Protein AF-A0A154IDS7-F1 (afdb_monomer_lite)

Secondary structure (DSSP, 8-state):
-PPPPHHHHHHHHHHHHHHHHHHHHHHHHHHHHHHTT--GGGGGSGGGGHHHHHHHHHHHHHHHHHHHHHHHSS-HHHHHHHHHHHHH--

Foldseek 3Di:
DPDQDPVLVVLVVVLVVQLVVLVVVLVVVVVVCVVVVPPPVVCVDPVSCVSVVVNVVSVVLNCQQVVCCVPPVHGPVVVVVVVVVVVVVD

pLDDT: mean 84.56, std 9.56, range [45.62, 95.94]

Structure (mmCIF, N/CA/C/O backbone):
data_AF-A0A154IDS7-F1
#
_entry.id   AF-A0A154IDS7-F1
#
loop_
_atom_site.group_PDB
_atom_site.id
_atom_site.type_symbol
_atom_site.label_atom_id
_atom_site.label_alt_id
_atom_site.label_comp_id
_atom_site.label_asym_id
_atom_site.label_entity_id
_atom_site.label_seq_id
_atom_site.pdbx_PDB_ins_code
_atom_site.Cartn_x
_atom_site.Cartn_y
_atom_site.Cartn_z
_atom_site.occupancy
_atom_site.B_iso_or_equiv
_atom_site.auth_seq_id
_atom_site.auth_comp_id
_atom_site.auth_asym_id
_atom_site.auth_atom_id
_atom_site.pdbx_PDB_model_num
ATOM 1 N N . MET A 1 1 ? 0.449 -8.631 24.730 1.00 45.62 1 MET A N 1
ATOM 2 C CA . MET A 1 1 ? 0.295 -7.726 23.567 1.00 45.62 1 MET A CA 1
ATOM 3 C C . MET A 1 1 ? -1.191 -7.456 23.389 1.00 45.62 1 MET A C 1
ATOM 5 O O . MET A 1 1 ? -1.942 -8.421 23.316 1.00 45.62 1 MET A O 1
ATOM 9 N N . LYS A 1 2 ? -1.641 -6.194 23.430 1.00 58.28 2 LYS A N 1
ATOM 10 C CA . LYS A 1 2 ? -3.061 -5.872 23.198 1.00 58.28 2 LYS A CA 1
ATOM 11 C C . LYS A 1 2 ? -3.408 -6.299 21.769 1.00 58.28 2 LYS A C 1
ATOM 13 O O . LYS A 1 2 ? -2.718 -5.883 20.844 1.00 58.28 2 LYS A O 1
ATOM 18 N N . LYS A 1 3 ? -4.405 -7.174 21.604 1.00 68.69 3 LYS A N 1
ATOM 19 C CA . LYS A 1 3 ? -4.891 -7.567 20.277 1.00 68.69 3 LYS A CA 1
ATOM 20 C C . LYS A 1 3 ? -5.432 -6.312 19.595 1.00 68.69 3 LYS A C 1
ATOM 22 O O . LYS A 1 3 ? -6.218 -5.589 20.204 1.00 68.69 3 LYS A O 1
ATOM 27 N N . LEU A 1 4 ? -4.969 -6.041 18.377 1.00 70.19 4 LEU A N 1
ATOM 28 C CA . LEU A 1 4 ? -5.587 -5.025 17.533 1.00 70.19 4 LEU A CA 1
ATOM 29 C C . LEU A 1 4 ? -7.062 -5.404 17.316 1.00 70.19 4 LEU A C 1
ATOM 31 O O . LEU A 1 4 ? -7.362 -6.603 17.249 1.00 70.19 4 LEU A O 1
ATOM 35 N N . PRO A 1 5 ? -7.975 -4.425 17.204 1.00 80.06 5 PRO A N 1
ATOM 36 C CA . PRO A 1 5 ? -9.324 -4.689 16.721 1.00 80.06 5 PRO A CA 1
ATOM 37 C C . PRO A 1 5 ? -9.255 -5.464 15.399 1.00 80.06 5 PRO A C 1
ATOM 39 O O . PRO A 1 5 ? -8.359 -5.217 14.590 1.00 80.06 5 PRO A O 1
ATOM 42 N N . GLY A 1 6 ? -10.175 -6.411 15.190 1.00 80.06 6 GLY A N 1
ATOM 43 C CA . GLY A 1 6 ? -10.129 -7.322 14.037 1.00 80.06 6 GLY A CA 1
ATOM 44 C C . GLY A 1 6 ? -10.064 -6.596 12.688 1.00 80.06 6 GLY A C 1
ATOM 45 O O . GLY A 1 6 ? -9.336 -7.019 11.799 1.00 80.06 6 GLY A O 1
ATOM 46 N N . GLU A 1 7 ? -10.748 -5.460 12.583 1.00 82.00 7 GLU A N 1
ATOM 47 C CA . GLU A 1 7 ? -10.733 -4.539 11.441 1.00 82.00 7 GLU A CA 1
ATOM 48 C C . GLU A 1 7 ? -9.351 -3.927 11.180 1.00 82.00 7 GLU A C 1
ATOM 50 O O . GLU A 1 7 ? -8.796 -4.077 10.095 1.00 82.00 7 GLU A O 1
ATOM 55 N N . VAL A 1 8 ? -8.739 -3.316 12.196 1.00 83.25 8 VAL A N 1
ATOM 56 C CA . VAL A 1 8 ? -7.398 -2.721 12.085 1.00 83.25 8 VAL A CA 1
ATOM 57 C C . VAL A 1 8 ? -6.372 -3.793 11.714 1.00 83.25 8 VAL A C 1
ATOM 59 O O . VAL A 1 8 ? -5.501 -3.574 10.874 1.00 83.25 8 VAL A O 1
ATOM 62 N N . TYR A 1 9 ? -6.494 -4.984 12.307 1.00 87.19 9 TYR A N 1
ATOM 63 C CA . TYR A 1 9 ? -5.658 -6.128 11.957 1.00 87.19 9 TYR A CA 1
ATOM 64 C C . TYR A 1 9 ? -5.850 -6.560 10.496 1.00 87.19 9 TYR A C 1
ATOM 66 O O . TYR A 1 9 ? -4.861 -6.796 9.804 1.00 87.19 9 TYR A O 1
ATOM 74 N N . PHE A 1 10 ? -7.092 -6.615 10.007 1.00 88.50 10 PHE A N 1
ATOM 75 C CA . PHE A 1 10 ? -7.394 -6.935 8.612 1.00 88.50 10 PHE A CA 1
ATOM 76 C C . PHE A 1 10 ? -6.706 -5.965 7.646 1.00 88.50 10 PHE A C 1
ATOM 78 O O . PHE A 1 10 ? -6.028 -6.421 6.728 1.00 88.50 10 PHE A O 1
ATOM 85 N N . PHE A 1 11 ? -6.801 -4.652 7.875 1.00 88.00 11 PHE A N 1
ATOM 86 C CA . PHE A 1 11 ? -6.160 -3.665 6.999 1.00 88.00 11 PHE A CA 1
ATOM 87 C C . PHE A 1 11 ? -4.633 -3.723 7.055 1.00 88.00 11 PHE A C 1
ATOM 89 O O . PHE A 1 11 ? -3.988 -3.599 6.015 1.00 88.00 11 PHE A O 1
ATOM 96 N N . VAL A 1 12 ? -4.043 -3.980 8.228 1.00 89.62 12 VAL A N 1
ATOM 97 C CA . VAL A 1 12 ? -2.593 -4.213 8.352 1.00 89.62 12 VAL A CA 1
ATOM 98 C C . VAL A 1 12 ? -2.170 -5.427 7.522 1.00 89.62 12 VAL A C 1
ATOM 100 O O . VAL A 1 12 ? -1.209 -5.348 6.757 1.00 89.62 12 VAL A O 1
ATOM 103 N N . VAL A 1 13 ? -2.888 -6.546 7.641 1.00 92.88 13 VAL A N 1
ATOM 104 C CA . VAL A 1 13 ? -2.577 -7.779 6.902 1.00 92.88 13 VAL A CA 1
ATOM 105 C C . VAL A 1 13 ? -2.795 -7.595 5.402 1.00 92.88 13 VAL A C 1
ATOM 107 O O . VAL A 1 13 ? -1.926 -7.971 4.618 1.00 92.88 13 VAL A O 1
ATOM 110 N N . ALA A 1 14 ? -3.905 -6.981 4.989 1.00 92.00 14 ALA A N 1
ATOM 111 C CA . ALA A 1 14 ? -4.186 -6.689 3.588 1.00 92.00 14 ALA A CA 1
ATOM 112 C C . ALA A 1 14 ? -3.098 -5.792 2.985 1.00 92.00 14 ALA A C 1
ATOM 114 O O . ALA A 1 14 ? -2.560 -6.092 1.920 1.00 92.00 14 ALA A O 1
ATOM 115 N N . TRP A 1 15 ? -2.699 -4.735 3.693 1.00 94.56 15 TRP A N 1
ATOM 116 C CA . TRP A 1 15 ? -1.613 -3.876 3.240 1.00 94.56 15 TRP A CA 1
ATOM 117 C C . TRP A 1 15 ? -0.304 -4.658 3.077 1.00 94.56 15 TRP A C 1
ATOM 119 O O . TRP A 1 15 ? 0.323 -4.572 2.025 1.00 94.56 15 TRP A O 1
ATOM 129 N N . LEU A 1 16 ? 0.078 -5.479 4.063 1.00 93.50 16 LEU A N 1
ATOM 130 C CA . LEU A 1 16 ? 1.306 -6.284 4.009 1.00 93.50 16 LEU A CA 1
ATOM 131 C C . LEU A 1 16 ? 1.298 -7.331 2.887 1.00 93.50 16 LEU A C 1
ATOM 133 O O . LEU A 1 16 ? 2.347 -7.601 2.303 1.00 93.50 16 LEU A O 1
ATOM 137 N N . LEU A 1 17 ? 0.140 -7.917 2.585 1.00 94.81 17 LEU A N 1
ATOM 138 C CA . LEU A 1 17 ? 0.001 -8.926 1.535 1.00 94.81 17 LEU A CA 1
ATOM 139 C C . LEU A 1 17 ? 0.025 -8.328 0.129 1.00 94.81 17 LEU A C 1
ATOM 141 O O . LEU A 1 17 ? 0.511 -8.984 -0.788 1.00 94.81 17 LEU A O 1
ATOM 145 N N . PHE A 1 18 ? -0.494 -7.114 -0.059 1.00 93.75 18 PHE A N 1
ATOM 146 C CA . PHE A 1 18 ? -0.691 -6.557 -1.398 1.00 93.75 18 PHE A CA 1
ATOM 147 C C . PHE A 1 18 ? 0.269 -5.416 -1.734 1.00 93.75 18 PHE A C 1
ATOM 149 O O . PHE A 1 18 ? 0.807 -5.397 -2.840 1.00 93.75 18 PHE A O 1
ATOM 156 N N . ALA A 1 19 ? 0.539 -4.483 -0.817 1.00 93.62 19 ALA A N 1
ATOM 157 C CA . ALA A 1 19 ? 1.305 -3.286 -1.157 1.00 93.62 19 ALA A CA 1
ATOM 158 C C . ALA A 1 19 ? 2.781 -3.578 -1.512 1.00 93.62 19 ALA A C 1
ATOM 160 O O . ALA A 1 19 ? 3.219 -3.131 -2.577 1.00 93.62 19 ALA A O 1
ATOM 161 N N . PRO A 1 20 ? 3.555 -4.358 -0.725 1.00 93.75 20 PRO A N 1
ATOM 162 C CA . PRO A 1 20 ? 4.939 -4.669 -1.083 1.00 93.75 20 PRO A CA 1
ATOM 163 C C . PRO A 1 20 ? 5.070 -5.491 -2.378 1.00 93.75 20 PRO A C 1
ATOM 165 O O . PRO A 1 20 ? 5.871 -5.101 -3.232 1.00 93.75 20 PRO A O 1
ATOM 168 N N . PRO A 1 21 ? 4.291 -6.571 -2.607 1.00 95.25 21 PRO A N 1
ATOM 169 C CA . PRO A 1 21 ? 4.363 -7.306 -3.870 1.00 95.25 21 PRO A CA 1
ATOM 170 C C . PRO A 1 21 ? 3.969 -6.468 -5.088 1.00 95.25 21 PRO A C 1
ATOM 172 O O . PRO A 1 21 ? 4.632 -6.564 -6.120 1.00 95.25 21 PRO A O 1
ATOM 175 N N . LEU A 1 22 ? 2.948 -5.609 -4.975 1.00 94.69 22 LEU A N 1
ATOM 176 C CA . LEU A 1 22 ? 2.559 -4.700 -6.060 1.00 94.69 22 LEU A CA 1
ATOM 177 C C . LEU A 1 22 ? 3.653 -3.678 -6.374 1.00 94.69 22 LEU A C 1
ATOM 179 O O . LEU A 1 22 ? 3.881 -3.371 -7.544 1.00 94.69 22 LEU A O 1
ATOM 183 N N . LEU A 1 23 ? 4.365 -3.188 -5.358 1.00 93.62 23 LEU A N 1
ATOM 184 C CA . LEU A 1 23 ? 5.489 -2.276 -5.557 1.00 93.62 23 LEU A CA 1
ATOM 185 C C . LEU A 1 23 ? 6.632 -2.967 -6.311 1.00 93.62 23 LEU A C 1
ATOM 187 O O . LEU A 1 23 ? 7.169 -2.411 -7.270 1.00 93.62 23 LEU A O 1
ATOM 191 N N . VAL A 1 24 ? 6.975 -4.197 -5.915 1.00 95.94 24 VAL A N 1
ATOM 192 C CA . VAL A 1 24 ? 7.986 -5.006 -6.613 1.00 95.94 24 VAL A CA 1
ATOM 193 C C . VAL A 1 24 ? 7.556 -5.273 -8.055 1.00 95.94 24 VAL A C 1
ATOM 195 O O . VAL A 1 24 ? 8.341 -5.050 -8.976 1.00 95.94 24 VAL A O 1
ATOM 198 N N . TYR A 1 25 ? 6.305 -5.684 -8.265 1.00 94.19 25 TYR A N 1
ATOM 199 C CA . TYR A 1 25 ? 5.728 -5.900 -9.591 1.00 94.19 25 TYR A CA 1
ATOM 200 C C . TYR A 1 25 ? 5.827 -4.649 -10.476 1.00 94.19 25 TYR A C 1
ATOM 202 O O . TYR A 1 25 ? 6.240 -4.741 -11.634 1.00 94.19 25 TYR A O 1
ATOM 210 N N . PHE A 1 26 ? 5.500 -3.473 -9.939 1.00 93.31 26 PHE A N 1
ATOM 211 C CA . PHE A 1 26 ? 5.572 -2.211 -10.672 1.00 93.31 26 PHE A CA 1
ATOM 212 C C . PHE A 1 26 ? 7.010 -1.876 -11.098 1.00 93.31 26 PHE A C 1
ATOM 214 O O . PHE A 1 26 ? 7.265 -1.586 -12.267 1.00 93.31 26 PHE A O 1
ATOM 221 N N . ILE A 1 27 ? 7.977 -2.007 -10.182 1.00 93.56 27 ILE A N 1
ATOM 222 C CA . ILE A 1 27 ? 9.400 -1.769 -10.476 1.00 93.56 27 ILE A CA 1
ATOM 223 C C . ILE A 1 27 ? 9.919 -2.750 -11.537 1.00 93.56 27 ILE A C 1
ATOM 225 O O . ILE A 1 27 ? 10.662 -2.349 -12.437 1.00 93.56 27 ILE A O 1
ATOM 229 N N . LEU A 1 28 ? 9.535 -4.028 -11.454 1.00 94.12 28 LEU A N 1
ATOM 230 C CA . LEU A 1 28 ? 9.931 -5.041 -12.434 1.00 94.12 28 LEU A CA 1
ATOM 231 C C . LEU A 1 28 ? 9.369 -4.744 -13.827 1.00 94.12 28 LEU A C 1
ATOM 233 O O . LEU A 1 28 ? 10.103 -4.885 -14.802 1.00 94.12 28 LEU A O 1
ATOM 237 N N . ASN A 1 29 ? 8.124 -4.270 -13.928 1.00 90.25 29 ASN A N 1
ATOM 238 C CA . ASN A 1 29 ? 7.545 -3.857 -15.209 1.00 90.25 29 ASN A CA 1
ATOM 239 C C . ASN A 1 29 ? 8.298 -2.679 -15.833 1.00 90.25 29 ASN A C 1
ATOM 241 O O . ASN A 1 29 ? 8.619 -2.724 -17.019 1.00 90.25 29 ASN A O 1
ATOM 245 N N . ILE A 1 30 ? 8.656 -1.661 -15.042 1.00 89.94 30 ILE A N 1
ATOM 246 C CA . ILE A 1 30 ? 9.475 -0.541 -15.535 1.00 89.94 30 ILE A CA 1
ATOM 247 C C . ILE A 1 30 ? 10.816 -1.058 -16.068 1.00 89.94 30 ILE A C 1
ATOM 249 O O . ILE A 1 30 ? 11.221 -0.720 -17.180 1.00 89.94 30 ILE A O 1
ATOM 253 N N . ARG A 1 31 ? 11.500 -1.917 -15.300 1.00 90.75 31 ARG A N 1
ATOM 254 C CA . ARG A 1 31 ? 12.779 -2.503 -15.730 1.00 90.75 31 ARG A CA 1
ATOM 255 C C . ARG A 1 31 ? 12.634 -3.343 -16.996 1.00 90.75 31 ARG A C 1
ATOM 257 O O . ARG A 1 31 ? 13.516 -3.285 -17.845 1.00 90.75 31 ARG A O 1
ATOM 264 N N . TYR A 1 32 ? 11.541 -4.089 -17.130 1.00 89.69 32 TYR A N 1
ATOM 265 C CA . TYR A 1 32 ? 11.248 -4.889 -18.316 1.00 89.69 32 TYR A CA 1
ATOM 266 C C . TYR A 1 32 ? 11.066 -4.017 -19.565 1.00 89.69 32 TYR A C 1
ATOM 268 O O . TYR A 1 32 ? 11.640 -4.332 -20.606 1.00 89.69 32 TYR A O 1
ATOM 276 N N . ILE A 1 33 ? 10.326 -2.909 -19.462 1.00 87.94 33 ILE A N 1
ATOM 277 C CA . ILE A 1 33 ? 10.131 -1.954 -20.567 1.00 87.94 33 ILE A CA 1
ATOM 278 C C . ILE A 1 33 ? 11.475 -1.376 -21.019 1.00 87.94 33 ILE A C 1
ATOM 280 O O . ILE A 1 33 ? 11.789 -1.406 -22.208 1.00 87.94 33 ILE A O 1
ATOM 284 N N . ILE A 1 34 ? 12.295 -0.928 -20.062 1.00 86.44 34 ILE A N 1
ATOM 285 C CA . ILE A 1 34 ? 13.621 -0.357 -20.337 1.00 86.44 34 ILE A CA 1
ATOM 286 C C . ILE A 1 34 ? 14.543 -1.399 -20.985 1.00 86.44 34 ILE A C 1
ATOM 288 O O . ILE A 1 34 ? 15.185 -1.108 -21.990 1.00 86.44 34 ILE A O 1
ATOM 292 N N . ALA A 1 35 ? 14.601 -2.618 -20.441 1.00 89.88 35 ALA A N 1
ATOM 293 C CA . ALA A 1 35 ? 15.488 -3.671 -20.939 1.00 89.88 35 ALA A CA 1
ATOM 294 C C . ALA A 1 35 ? 15.125 -4.134 -22.360 1.00 89.88 35 ALA A C 1
ATOM 296 O O . ALA A 1 35 ? 16.012 -4.428 -23.160 1.00 89.88 35 ALA A O 1
ATOM 297 N N . ASN A 1 36 ? 13.832 -4.171 -22.689 1.00 89.81 36 ASN A N 1
ATOM 298 C CA . ASN A 1 36 ? 13.347 -4.613 -23.997 1.00 89.81 36 ASN A CA 1
ATOM 299 C C . ASN A 1 36 ? 13.184 -3.474 -25.013 1.00 89.81 36 ASN A C 1
ATOM 301 O O . ASN A 1 36 ? 12.650 -3.717 -26.091 1.00 89.81 36 ASN A O 1
ATOM 305 N N . HIS A 1 37 ? 13.643 -2.256 -24.695 1.00 82.69 37 HIS A N 1
ATOM 306 C CA . HIS A 1 37 ? 13.528 -1.080 -25.568 1.00 82.69 37 HIS A CA 1
ATOM 307 C C . HIS A 1 37 ? 12.088 -0.844 -26.065 1.00 82.69 37 HIS A C 1
ATOM 309 O O . HIS A 1 37 ? 11.867 -0.391 -27.188 1.00 82.69 37 HIS A O 1
ATOM 315 N N . ILE A 1 38 ? 11.104 -1.181 -25.227 1.00 79.44 38 ILE A N 1
ATOM 316 C CA . ILE A 1 38 ? 9.692 -0.906 -25.497 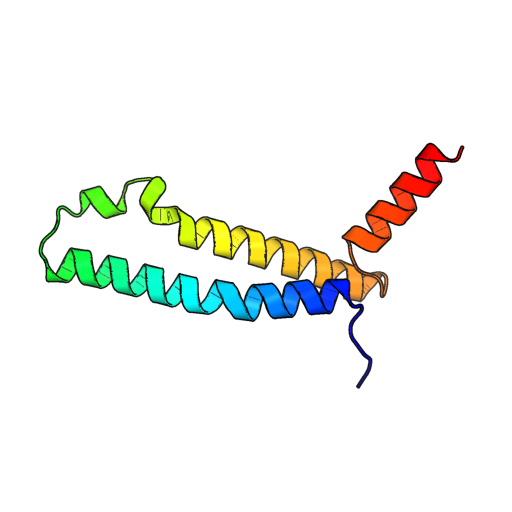1.00 79.44 38 ILE A CA 1
ATOM 317 C C . ILE A 1 38 ? 9.499 0.610 -25.423 1.00 79.44 38 ILE A C 1
ATOM 319 O O . ILE A 1 38 ? 10.154 1.276 -24.620 1.00 79.44 38 ILE A O 1
ATOM 323 N N . ASP A 1 39 ? 8.610 1.149 -26.262 1.00 81.25 39 ASP A N 1
ATOM 324 C CA . ASP A 1 39 ? 8.331 2.583 -26.307 1.00 81.25 39 ASP A CA 1
ATOM 325 C C . ASP A 1 39 ? 8.042 3.124 -24.888 1.00 81.25 39 ASP A C 1
ATOM 327 O O . ASP A 1 39 ? 7.084 2.673 -24.240 1.00 81.25 39 ASP A O 1
ATOM 331 N N . PRO A 1 40 ? 8.852 4.083 -24.389 1.00 74.75 40 PRO A N 1
ATOM 332 C CA . PRO A 1 40 ? 8.665 4.705 -23.082 1.00 74.75 40 PRO A CA 1
ATOM 333 C C . PRO A 1 40 ? 7.284 5.339 -22.888 1.00 74.75 40 PRO A C 1
ATOM 335 O O . PRO A 1 40 ? 6.855 5.503 -21.743 1.00 74.75 40 PRO A O 1
ATOM 338 N N . SER A 1 41 ? 6.566 5.655 -23.973 1.00 80.62 41 SER A N 1
ATOM 339 C CA . SER A 1 41 ? 5.179 6.134 -23.922 1.00 80.62 41 SER A CA 1
ATOM 340 C C . SER A 1 41 ? 4.240 5.163 -23.188 1.00 80.62 41 SER A C 1
ATOM 342 O O . SER A 1 41 ? 3.288 5.600 -22.545 1.00 80.62 41 SER A O 1
ATOM 344 N N . THR A 1 42 ? 4.567 3.868 -23.148 1.00 76.19 42 THR A N 1
ATOM 345 C CA . THR A 1 42 ? 3.821 2.844 -22.394 1.00 76.19 42 THR A CA 1
ATOM 346 C C . THR A 1 42 ? 3.763 3.146 -20.890 1.00 76.19 42 THR A C 1
ATOM 348 O O . THR A 1 42 ? 2.761 2.865 -20.240 1.00 76.19 42 THR A O 1
ATOM 351 N N . ILE A 1 43 ? 4.811 3.759 -20.323 1.00 76.38 43 ILE A N 1
ATOM 352 C CA . ILE A 1 43 ? 4.851 4.141 -18.898 1.00 76.38 43 ILE A CA 1
ATOM 353 C C . ILE A 1 43 ? 3.918 5.330 -18.624 1.00 76.38 43 ILE A C 1
ATOM 355 O O . ILE A 1 43 ? 3.474 5.508 -17.496 1.00 76.38 43 ILE A O 1
ATOM 359 N N . SER A 1 44 ? 3.611 6.142 -19.640 1.00 76.81 44 SER A N 1
ATOM 360 C CA . SER A 1 44 ? 2.725 7.305 -19.508 1.00 76.81 44 SER A CA 1
ATOM 361 C C . SER A 1 44 ? 1.234 6.961 -19.558 1.00 76.81 44 SER A C 1
ATOM 363 O O . SER A 1 44 ? 0.404 7.825 -19.280 1.00 76.81 44 SER A O 1
ATOM 365 N N . ASP A 1 45 ? 0.886 5.709 -19.869 1.00 83.94 45 ASP A N 1
ATOM 366 C CA . ASP A 1 45 ? -0.498 5.250 -19.855 1.00 83.94 45 ASP A CA 1
ATOM 367 C C . ASP A 1 45 ? -1.039 5.222 -18.416 1.00 83.94 45 ASP A C 1
ATOM 369 O O . ASP A 1 45 ? -0.434 4.654 -17.505 1.00 83.94 45 ASP A O 1
ATOM 373 N N . PHE A 1 46 ? -2.218 5.804 -18.204 1.00 76.19 46 PHE A N 1
ATOM 374 C CA . PHE A 1 46 ? -2.919 5.756 -16.924 1.00 76.19 46 PHE A CA 1
ATOM 375 C C . PHE A 1 46 ? -3.125 4.315 -16.439 1.00 76.19 46 PHE A C 1
ATOM 377 O O . PHE A 1 46 ? -2.985 4.035 -15.244 1.00 76.19 46 PHE A O 1
ATOM 384 N N . TYR A 1 47 ? -3.382 3.383 -17.361 1.00 81.19 47 TYR A N 1
ATOM 385 C CA . TYR A 1 47 ? -3.527 1.969 -17.029 1.00 81.19 47 TYR A CA 1
ATOM 386 C C . TYR A 1 47 ? -2.243 1.362 -16.463 1.00 81.19 47 TYR A C 1
ATOM 388 O O . TYR A 1 47 ? -2.334 0.411 -15.698 1.00 81.19 47 TYR A O 1
ATOM 396 N N . PHE A 1 48 ? -1.061 1.916 -16.740 1.00 86.12 48 PHE A N 1
ATOM 397 C CA . PHE A 1 48 ? 0.203 1.433 -16.180 1.00 86.1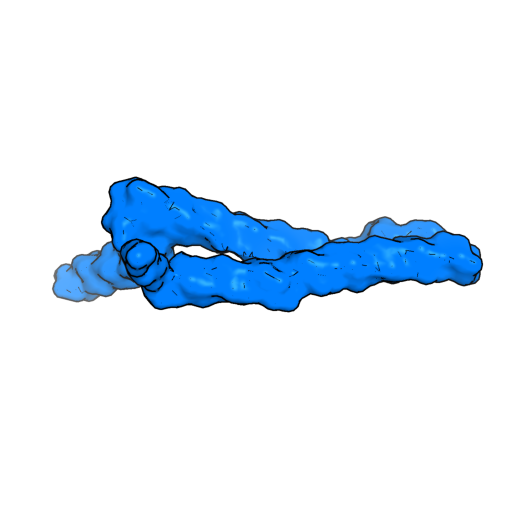2 48 PHE A CA 1
ATOM 398 C C . PHE A 1 48 ? 0.323 1.691 -14.666 1.00 86.12 48 PHE A C 1
ATOM 400 O O . PHE A 1 48 ? 0.942 0.911 -13.939 1.00 86.12 48 PHE A O 1
ATOM 407 N N . PHE A 1 49 ? -0.312 2.753 -14.160 1.00 88.69 49 PHE A N 1
ATOM 408 C CA . PHE A 1 49 ? -0.206 3.192 -12.763 1.00 88.69 49 PHE A CA 1
ATOM 409 C C . PHE A 1 49 ? -1.192 2.518 -11.804 1.00 88.69 49 PHE A C 1
ATOM 411 O O . PHE A 1 49 ? -1.184 2.823 -10.607 1.00 88.69 49 PHE A O 1
ATOM 418 N N . TRP A 1 50 ? -2.009 1.570 -12.272 1.00 91.25 50 T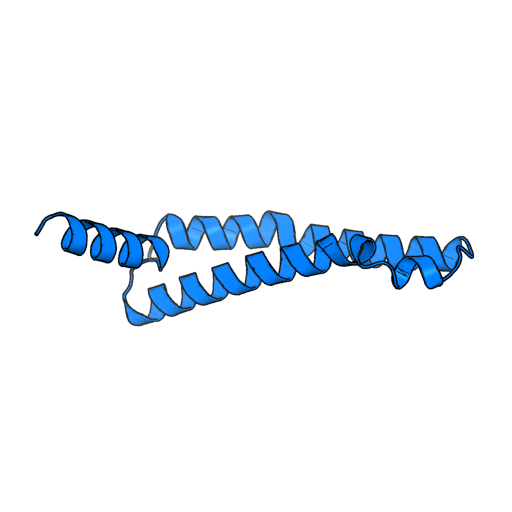RP A N 1
ATOM 419 C CA . TRP A 1 50 ? -2.963 0.860 -11.414 1.00 91.25 50 TRP A CA 1
ATOM 420 C C . TRP A 1 50 ? -2.341 0.262 -10.130 1.00 91.25 50 TRP A C 1
ATOM 422 O O . TRP A 1 50 ? -2.984 0.386 -9.082 1.00 91.25 50 TRP A O 1
ATOM 432 N N . PRO A 1 51 ? -1.104 -0.299 -10.116 1.00 92.81 51 PRO A N 1
ATOM 433 C CA . PRO A 1 51 ? -0.522 -0.840 -8.888 1.00 92.81 51 PRO A CA 1
ATOM 434 C C . PRO A 1 51 ? -0.260 0.266 -7.865 1.00 92.81 51 PRO A C 1
ATOM 436 O O . PRO A 1 51 ? -0.506 0.082 -6.676 1.00 92.81 51 PRO A O 1
ATOM 439 N N . VAL A 1 52 ? 0.182 1.439 -8.332 1.00 92.56 52 VAL A N 1
ATOM 440 C CA . VAL A 1 52 ? 0.409 2.626 -7.496 1.00 92.56 52 VAL A CA 1
ATOM 441 C C . VAL A 1 52 ? -0.911 3.119 -6.909 1.00 92.56 52 VAL A C 1
ATOM 443 O O . VAL A 1 52 ? -0.971 3.425 -5.719 1.00 92.56 52 VAL A O 1
ATOM 446 N N . GLY A 1 53 ? -1.982 3.126 -7.708 1.00 92.75 53 GLY A N 1
ATOM 447 C CA . GLY A 1 53 ? -3.329 3.458 -7.241 1.00 92.75 53 GLY A CA 1
ATOM 448 C C . GLY A 1 53 ? -3.806 2.528 -6.122 1.00 92.75 53 GLY A C 1
ATOM 449 O O . GLY A 1 53 ? -4.237 3.000 -5.070 1.00 92.75 53 GLY A O 1
ATOM 450 N N . VAL A 1 54 ? -3.663 1.211 -6.301 1.00 93.69 54 VAL A N 1
ATOM 451 C CA . VAL A 1 54 ? -4.047 0.212 -5.286 1.00 93.69 54 VAL A CA 1
ATOM 452 C C . VAL A 1 54 ? -3.218 0.363 -4.008 1.00 93.69 54 VAL A C 1
ATOM 454 O O . VAL A 1 54 ? -3.783 0.361 -2.913 1.00 93.69 54 VAL A O 1
ATOM 457 N N . ILE A 1 55 ? -1.900 0.555 -4.128 1.00 93.94 55 ILE A N 1
ATOM 458 C CA . ILE A 1 55 ? -1.022 0.827 -2.979 1.00 93.94 55 ILE A CA 1
ATOM 459 C C . ILE A 1 55 ? -1.479 2.090 -2.244 1.00 93.94 55 ILE A C 1
ATOM 461 O O . ILE A 1 55 ? -1.574 2.079 -1.016 1.00 93.94 55 ILE A O 1
ATOM 465 N N . GLY A 1 56 ? -1.784 3.165 -2.975 1.00 93.31 56 GLY A N 1
ATOM 466 C CA . GLY A 1 56 ? -2.252 4.426 -2.406 1.00 93.31 56 GLY A CA 1
ATOM 467 C C . GLY A 1 56 ? -3.546 4.257 -1.611 1.00 93.31 56 GLY A C 1
ATOM 468 O O . GLY A 1 56 ? -3.611 4.682 -0.459 1.00 93.31 56 GLY A O 1
ATOM 469 N N . ILE A 1 57 ? -4.538 3.567 -2.181 1.00 93.94 57 ILE A N 1
ATOM 470 C CA . ILE A 1 57 ? -5.829 3.303 -1.525 1.00 93.94 57 ILE A CA 1
ATOM 471 C C . ILE A 1 57 ? -5.644 2.449 -0.265 1.00 93.94 57 ILE A C 1
ATOM 473 O O . ILE A 1 57 ? -6.140 2.816 0.800 1.00 93.94 57 ILE A O 1
ATOM 477 N N . LEU A 1 58 ? -4.895 1.345 -0.354 1.00 93.19 58 LEU A N 1
ATOM 478 C CA . LEU A 1 58 ? -4.628 0.478 0.799 1.00 93.19 58 LEU A CA 1
ATOM 479 C C . LEU A 1 58 ? -3.900 1.229 1.915 1.00 93.19 58 LEU A C 1
ATOM 481 O O . LEU A 1 58 ? -4.212 1.053 3.090 1.00 93.19 58 LEU A O 1
ATOM 485 N N . THR A 1 59 ? -2.930 2.067 1.549 1.00 93.25 59 THR A N 1
ATOM 486 C CA . THR A 1 59 ? -2.168 2.878 2.504 1.00 93.25 59 THR A CA 1
ATOM 487 C C . THR A 1 59 ? -3.076 3.895 3.182 1.00 93.25 59 THR A C 1
ATOM 489 O O . THR A 1 59 ? -3.064 3.999 4.405 1.00 93.25 59 THR A O 1
ATOM 492 N N . LEU A 1 60 ? -3.912 4.599 2.417 1.00 93.94 60 LEU A N 1
ATOM 493 C CA . LEU A 1 60 ? -4.849 5.579 2.956 1.00 93.94 60 LEU A CA 1
ATOM 494 C C . LEU A 1 60 ? -5.836 4.938 3.939 1.00 93.94 60 LEU A C 1
ATOM 496 O O . LEU A 1 60 ? -5.988 5.443 5.050 1.00 93.94 60 LEU A O 1
ATOM 500 N N . PHE A 1 61 ? -6.441 3.802 3.584 1.00 90.44 61 PHE A N 1
ATOM 501 C CA . PHE A 1 61 ? -7.325 3.079 4.502 1.00 90.44 61 PHE A CA 1
ATOM 502 C C . PHE A 1 61 ? -6.600 2.605 5.756 1.00 90.44 61 PHE A C 1
ATOM 504 O O . PHE A 1 61 ? -7.114 2.791 6.855 1.00 90.44 61 PHE A O 1
ATOM 511 N N . LEU A 1 62 ? -5.376 2.090 5.625 1.00 90.31 62 LEU A N 1
ATOM 512 C CA . LEU A 1 62 ? -4.574 1.711 6.784 1.00 90.31 62 LEU A CA 1
ATOM 513 C C . LEU A 1 62 ? -4.309 2.905 7.718 1.00 90.31 62 LEU A C 1
ATOM 515 O O . LEU A 1 62 ? -4.424 2.765 8.935 1.00 90.31 62 LEU A O 1
ATOM 519 N N . PHE A 1 63 ? -3.974 4.078 7.174 1.00 91.38 63 PHE A N 1
ATOM 520 C CA . PHE A 1 63 ? -3.742 5.283 7.976 1.00 91.38 63 PHE A CA 1
ATOM 521 C C . PHE A 1 63 ? -5.011 5.776 8.672 1.00 91.38 63 PHE A C 1
ATOM 523 O O . PHE A 1 63 ? -4.946 6.145 9.844 1.00 91.38 63 PHE A O 1
ATOM 530 N N . VAL A 1 64 ? -6.152 5.766 7.981 1.00 89.38 64 VAL A N 1
ATOM 531 C CA . VAL A 1 64 ? -7.449 6.152 8.558 1.00 89.38 64 VAL A CA 1
ATOM 532 C C . VAL A 1 64 ? -7.841 5.204 9.695 1.00 89.38 64 VAL A C 1
ATOM 534 O O . VAL A 1 64 ? -8.229 5.662 10.773 1.00 89.38 64 VAL A O 1
ATOM 537 N N . GLU A 1 65 ? -7.664 3.899 9.497 1.00 87.94 65 GLU A N 1
ATOM 538 C CA . GLU A 1 65 ? -7.922 2.876 10.512 1.00 87.94 65 GLU A CA 1
ATOM 539 C C . GLU A 1 65 ? -7.024 3.018 11.734 1.00 87.94 65 GLU A C 1
ATOM 541 O O . GLU A 1 65 ? -7.495 3.071 12.872 1.00 87.94 65 GLU A O 1
ATOM 546 N N . LEU A 1 66 ? -5.712 3.122 11.513 1.00 86.88 66 LEU A N 1
ATOM 547 C CA . LEU A 1 66 ? -4.754 3.284 12.599 1.00 86.88 66 LEU A CA 1
ATOM 548 C C . LEU A 1 66 ? -4.987 4.599 13.341 1.00 86.88 66 LEU A C 1
ATOM 550 O O . LEU A 1 66 ? -5.000 4.599 14.571 1.00 86.88 66 LEU A O 1
ATOM 554 N N . GLY A 1 67 ? -5.203 5.701 12.620 1.00 85.25 67 GLY A N 1
ATOM 555 C CA . GLY A 1 67 ? -5.487 7.011 13.203 1.00 85.25 67 GLY A CA 1
ATOM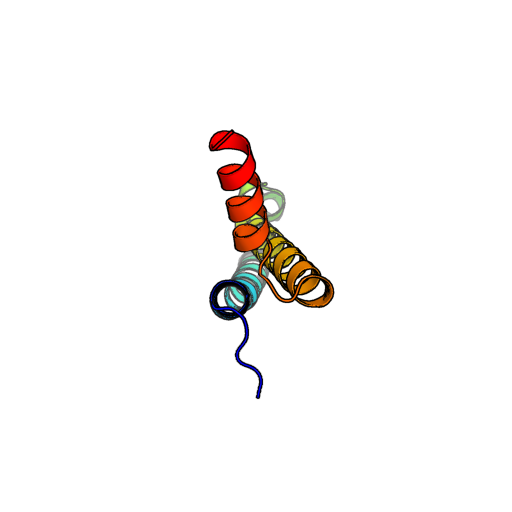 556 C C . GLY A 1 67 ? -6.719 6.974 14.104 1.00 85.25 67 GLY A C 1
ATOM 557 O O . GLY A 1 67 ? -6.671 7.424 15.253 1.00 85.25 67 GLY A O 1
ATOM 558 N N . THR A 1 68 ? -7.789 6.340 13.627 1.00 84.44 68 THR A N 1
ATOM 559 C CA . THR A 1 68 ? -9.023 6.188 14.401 1.00 84.44 68 THR A CA 1
ATOM 560 C C . THR A 1 68 ? -8.820 5.273 15.604 1.00 84.44 68 THR A C 1
ATOM 562 O O . THR A 1 68 ? -9.208 5.628 16.717 1.00 84.44 68 THR A O 1
ATOM 565 N N . TYR A 1 69 ? -8.096 4.165 15.446 1.00 84.31 69 TYR A N 1
ATOM 566 C CA . TYR A 1 69 ? -7.738 3.292 16.561 1.00 84.31 69 TYR A CA 1
ATOM 567 C C . TYR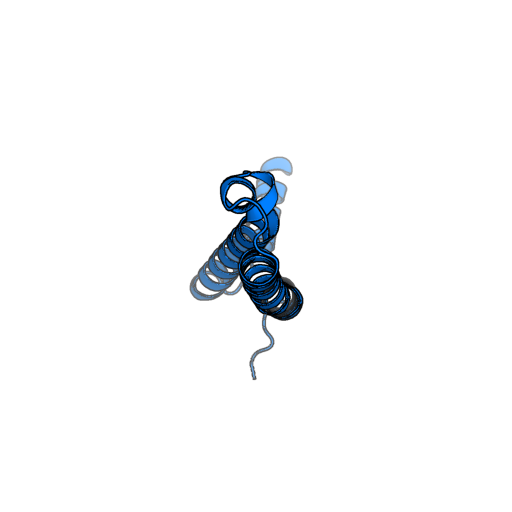 A 1 69 ? -6.891 4.001 17.624 1.00 84.31 69 TYR A C 1
ATOM 569 O O . TYR A 1 69 ? -7.090 3.791 18.827 1.00 84.31 69 TYR A O 1
ATOM 577 N N . PHE A 1 70 ? -5.957 4.868 17.228 1.00 82.12 70 PHE A N 1
ATOM 578 C CA . PHE A 1 70 ? -5.143 5.614 18.184 1.00 82.12 70 PHE A CA 1
ATOM 579 C C . PHE A 1 70 ? -6.003 6.513 19.078 1.00 82.12 70 PHE A C 1
ATOM 581 O O . PHE A 1 70 ? -5.768 6.529 20.295 1.00 82.12 70 PHE A O 1
ATOM 588 N N . HIS A 1 71 ? -7.001 7.193 18.503 1.00 79.12 71 HIS A N 1
ATOM 589 C CA . HIS A 1 71 ? -7.858 8.160 19.196 1.00 79.12 71 HIS A CA 1
ATOM 590 C C . HIS A 1 71 ? -9.076 7.535 19.892 1.00 79.12 71 HIS A C 1
ATOM 592 O O . HIS A 1 71 ? -9.320 7.838 21.056 1.00 79.12 71 HIS A O 1
ATOM 598 N N . LEU A 1 72 ? -9.803 6.637 19.226 1.00 77.56 72 LEU A N 1
ATOM 599 C CA . LEU A 1 72 ? -11.074 6.076 19.704 1.00 77.56 72 LEU A CA 1
ATOM 600 C C . LEU A 1 72 ? -10.955 4.647 20.255 1.00 77.56 72 LEU A C 1
ATOM 602 O O . LEU A 1 72 ? -11.906 4.146 20.843 1.00 77.56 72 LEU A O 1
ATOM 606 N N . LYS A 1 73 ? -9.801 3.979 20.089 1.00 78.75 73 LYS A N 1
ATOM 607 C CA . LYS A 1 73 ? -9.590 2.548 20.422 1.00 78.75 73 LYS A CA 1
ATOM 608 C C . LYS A 1 73 ? -10.499 1.573 19.662 1.00 78.75 73 LYS A C 1
ATOM 610 O O . LYS A 1 73 ? -10.530 0.390 19.995 1.00 78.75 73 LYS A O 1
ATOM 615 N N . VAL A 1 74 ? -11.151 2.051 18.607 1.00 75.62 74 VAL A N 1
ATOM 616 C CA . VAL A 1 74 ? -12.042 1.316 17.701 1.00 75.62 74 VAL A CA 1
ATOM 617 C C . VAL A 1 74 ? -11.601 1.606 16.258 1.00 75.62 74 VAL A C 1
ATOM 619 O O . VAL A 1 74 ? -10.922 2.606 16.024 1.00 75.62 74 VAL A O 1
ATOM 622 N N . GLY A 1 75 ? -11.913 0.713 15.315 1.00 76.94 75 GLY A N 1
ATOM 623 C CA . GLY A 1 75 ? -11.654 0.938 13.889 1.00 76.94 75 GLY A CA 1
ATOM 624 C C . GLY A 1 75 ? -12.579 2.000 13.282 1.00 76.94 75 GLY A C 1
ATOM 625 O O . GLY A 1 75 ? -13.628 2.319 13.857 1.00 76.94 75 GLY A O 1
ATOM 626 N N . PHE A 1 76 ? -12.171 2.584 12.156 1.00 80.62 76 PHE A N 1
ATOM 627 C CA . PHE A 1 76 ? -12.920 3.662 11.508 1.00 80.62 76 PHE A CA 1
ATOM 628 C C . PHE A 1 76 ? -14.267 3.188 10.968 1.00 80.62 76 PHE A C 1
ATOM 630 O O . PHE A 1 76 ? -15.285 3.835 11.230 1.00 80.62 76 PHE A O 1
ATOM 637 N N . PHE A 1 77 ? -14.307 2.054 10.271 1.00 79.38 77 PHE A N 1
ATOM 638 C CA . PHE A 1 77 ? -15.560 1.491 9.776 1.00 79.38 77 PHE A CA 1
ATOM 639 C C . PHE A 1 77 ? -16.477 1.073 10.917 1.00 79.38 77 PHE A C 1
ATOM 641 O O . PHE A 1 77 ? -17.667 1.366 10.843 1.00 79.38 77 PHE A O 1
ATOM 648 N N . SER A 1 78 ? -15.954 0.468 11.987 1.00 79.31 78 SER A N 1
ATOM 649 C CA . SER A 1 78 ? -16.768 0.145 13.169 1.00 79.31 78 SER A CA 1
ATOM 650 C C . SER A 1 78 ? -17.410 1.396 13.783 1.00 79.31 78 SER A C 1
ATOM 652 O O . SER A 1 78 ? -18.622 1.421 13.998 1.00 79.31 78 SER A O 1
ATOM 654 N N . ALA A 1 79 ? -16.634 2.466 13.991 1.00 76.81 79 ALA A N 1
ATOM 655 C CA . ALA A 1 79 ? -17.149 3.726 14.532 1.00 76.81 79 ALA A CA 1
ATOM 656 C C . ALA A 1 79 ? -18.183 4.386 13.598 1.00 76.81 79 ALA A C 1
ATOM 658 O O . ALA A 1 79 ? -19.207 4.905 14.047 1.00 76.81 79 ALA A O 1
ATOM 659 N N . TRP A 1 80 ? -17.942 4.336 12.287 1.00 80.19 80 TRP A N 1
ATOM 660 C CA . TRP A 1 80 ? -18.857 4.873 11.284 1.00 80.19 80 TRP A CA 1
ATOM 661 C C . TRP A 1 80 ? -20.163 4.073 11.201 1.00 80.19 80 TRP A C 1
ATOM 663 O O . TRP A 1 80 ? -21.243 4.654 11.086 1.00 80.19 80 TRP A O 1
ATOM 673 N N . PHE A 1 81 ? -20.084 2.742 11.285 1.00 79.75 81 PHE A N 1
ATOM 674 C CA . PHE A 1 81 ? -21.248 1.860 11.239 1.00 79.75 81 PHE A CA 1
ATOM 675 C C . PHE A 1 81 ? -22.122 2.026 12.485 1.00 79.75 81 PHE A C 1
ATOM 677 O O . PHE A 1 81 ? -23.343 2.112 12.363 1.00 79.75 81 PHE A O 1
ATOM 684 N N . GLU A 1 82 ? -21.513 2.157 13.668 1.00 80.06 82 GLU A N 1
ATOM 685 C CA . GLU A 1 82 ? -22.233 2.495 14.902 1.00 80.06 82 GLU A CA 1
ATOM 686 C C . GLU A 1 82 ? -22.940 3.852 14.789 1.00 80.06 82 GLU A C 1
ATOM 688 O O . GLU A 1 82 ? -24.111 3.974 15.155 1.00 80.06 82 GLU A O 1
ATOM 693 N N . MET A 1 83 ? -22.271 4.869 14.238 1.00 79.94 83 MET A N 1
ATOM 694 C CA . MET A 1 83 ? -22.867 6.191 14.036 1.00 79.94 83 MET A CA 1
ATOM 695 C C . MET A 1 83 ? -24.041 6.154 13.044 1.00 79.94 83 MET A C 1
ATOM 697 O O . MET A 1 83 ? -25.098 6.720 13.331 1.00 79.94 83 MET A O 1
ATOM 701 N N . LEU A 1 84 ? -23.893 5.457 11.911 1.00 82.94 84 LEU A N 1
ATOM 702 C CA . LEU A 1 84 ? -24.970 5.274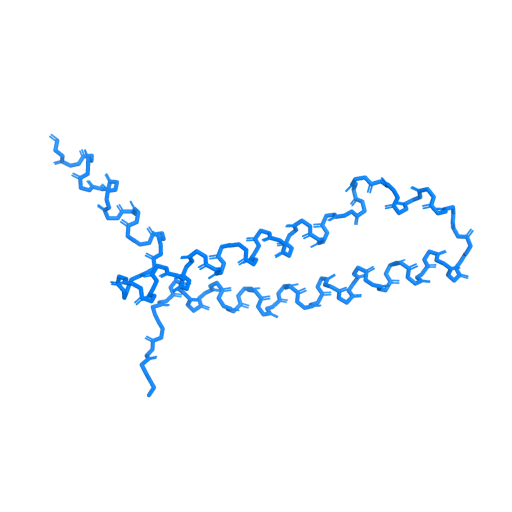 10.933 1.00 82.94 84 LEU A CA 1
ATOM 703 C C . LEU A 1 84 ? -26.160 4.530 11.540 1.00 82.94 84 LEU A C 1
ATOM 705 O O . LEU A 1 84 ? -27.295 4.991 11.419 1.00 82.94 84 LEU A O 1
ATOM 709 N N . TRP A 1 85 ? -25.915 3.416 12.228 1.00 81.31 85 TRP A N 1
ATOM 710 C CA . TRP A 1 85 ? -26.979 2.621 12.837 1.00 81.31 85 TRP A CA 1
ATOM 711 C C . TRP A 1 85 ? -27.759 3.423 13.887 1.00 81.31 85 TRP A C 1
ATOM 713 O O . TRP A 1 85 ? -28.990 3.442 13.869 1.00 81.31 85 TRP A O 1
ATOM 723 N N . ASN A 1 86 ? -27.052 4.180 14.732 1.00 78.75 86 ASN A N 1
ATOM 724 C CA . ASN A 1 86 ? -27.668 5.070 15.719 1.00 78.75 86 ASN A CA 1
ATOM 725 C C . ASN A 1 86 ? -28.454 6.232 15.084 1.00 78.75 86 ASN A C 1
ATOM 727 O O . ASN A 1 86 ? -29.384 6.744 15.707 1.00 78.75 86 ASN A O 1
ATOM 731 N N . SER A 1 87 ? -28.097 6.653 13.866 1.00 73.50 87 SER A N 1
ATOM 732 C CA . SER A 1 87 ? -28.810 7.708 13.131 1.00 73.50 87 SER A CA 1
ATOM 733 C C . SER A 1 87 ? -30.068 7.218 12.406 1.00 73.50 87 SER A C 1
ATOM 735 O O . SER A 1 87 ? -30.987 8.004 12.216 1.00 73.50 87 SER A O 1
ATOM 737 N N . ILE A 1 88 ? -30.119 5.936 12.026 1.00 76.31 88 ILE A N 1
ATOM 738 C CA . ILE A 1 88 ? -31.255 5.315 11.321 1.00 76.31 88 ILE A CA 1
ATOM 739 C C . ILE A 1 88 ? -32.297 4.764 12.310 1.00 76.31 88 ILE A C 1
ATOM 741 O O . ILE A 1 88 ? -33.476 4.677 11.984 1.00 76.31 88 ILE A O 1
ATOM 745 N N . GLY A 1 89 ? -31.874 4.378 13.518 1.00 62.47 89 GLY A N 1
ATOM 746 C CA . GLY A 1 89 ? -32.751 3.842 14.566 1.00 62.47 89 GLY A CA 1
ATOM 747 C C . GLY A 1 89 ? -33.540 4.882 15.379 1.00 62.47 89 GLY A C 1
ATOM 748 O O . GLY A 1 89 ? -34.191 4.498 16.351 1.00 62.47 89 GLY A O 1
ATOM 749 N N . ARG A 1 90 ? -33.462 6.170 15.026 1.00 49.91 90 ARG A N 1
ATOM 750 C CA . ARG A 1 90 ? -34.288 7.267 15.561 1.00 49.91 90 ARG A CA 1
ATOM 751 C C . ARG A 1 90 ? -35.236 7.774 14.487 1.00 49.91 90 ARG A C 1
ATOM 753 O O . ARG A 1 90 ? -36.351 8.178 14.877 1.00 49.91 90 ARG A O 1
#

Sequence (90 aa):
MKKLPGEVYFFVVAWLLFAPPLLVYFILNIRYIIANHIDPSTISDFYFFWPVGVIGILTLFLFVELGTYFHLKVGFFSAWFEMLWNSIGR

Radius of gyration: 18.66 Å; chains: 1; bounding box: 50×17×50 Å

Organism: Rhizobium leguminosarum (NCBI:txid384)